Protein AF-A0A3B4YYV0-F1 (afdb_monomer_lite)

InterPro domains:
  IPR027417 P-loop containing nucleoside triphosphate hydrolase [G3DSA:3.40.50.300] (2-63)
  IPR027417 P-loop containing nucleoside triphosphate hydrolase [SSF52540] (2-52)

Foldseek 3Di:
DDDDDDDDDDPPPCSVVVVVVCPVVDPPDDDDDPVVQFDPPVQFDADPVRHGPPPPVSRDDPPD

Radius of gyration: 15.46 Å; chains: 1; bounding box: 42×21×38 Å

Sequence (64 aa):
MKNIIGIGGVTNGGKTTLTDRLIKNLPNCCVLHQDDFFKPQHQIEVGEDGFPCTTHSSQYDKNI

pLDDT: mean 86.5, std 10.95, range [52.62, 96.94]

Structure (mmCIF, N/CA/C/O backbone):
data_AF-A0A3B4YYV0-F1
#
_entry.id   AF-A0A3B4YYV0-F1
#
loop_
_atom_site.group_PDB
_atom_site.id
_atom_site.type_symbol
_atom_site.label_atom_id
_atom_site.label_alt_id
_atom_site.label_comp_id
_atom_site.label_asym_id
_atom_site.label_entity_id
_atom_site.label_seq_id
_atom_site.pdbx_PDB_ins_code
_atom_site.Cartn_x
_atom_site.Cartn_y
_atom_site.Cartn_z
_atom_site.occupancy
_atom_site.B_iso_or_equiv
_atom_site.auth_seq_id
_atom_site.auth_comp_id
_atom_site.auth_asym_id
_atom_site.auth_atom_id
_atom_site.pdbx_PDB_model_num
ATOM 1 N N . MET A 1 1 ? -23.188 5.149 6.503 1.00 79.44 1 MET A N 1
ATOM 2 C CA . MET A 1 1 ? -22.403 6.081 5.661 1.00 79.44 1 MET A CA 1
ATOM 3 C C . MET A 1 1 ? -21.009 5.495 5.500 1.00 79.44 1 MET A C 1
ATOM 5 O O . MET A 1 1 ? -20.509 4.953 6.477 1.00 79.44 1 MET A O 1
ATOM 9 N N . LYS A 1 2 ? -20.428 5.506 4.298 1.00 87.81 2 LYS A N 1
ATOM 10 C CA . LYS A 1 2 ? -19.075 4.979 4.050 1.00 87.81 2 LYS A CA 1
ATOM 11 C C . LYS A 1 2 ? -18.141 6.157 3.790 1.00 87.81 2 LYS A C 1
ATOM 13 O O . LYS A 1 2 ? -18.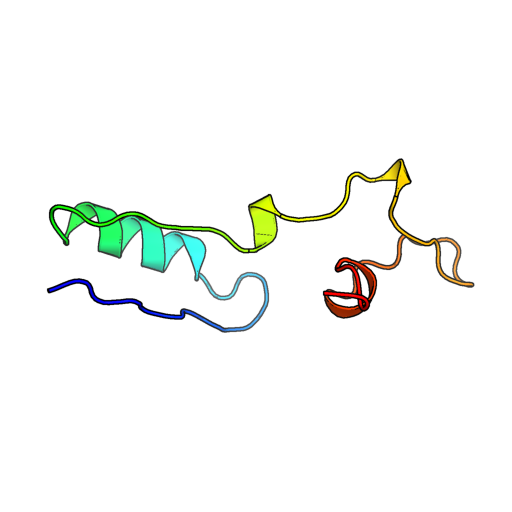505 7.033 3.013 1.00 87.81 2 LYS A O 1
ATOM 18 N N . ASN A 1 3 ? -16.979 6.163 4.435 1.00 91.88 3 ASN A N 1
ATOM 19 C CA . ASN A 1 3 ? -15.947 7.177 4.231 1.00 91.88 3 ASN A CA 1
ATOM 20 C C . ASN A 1 3 ? -14.788 6.556 3.453 1.00 91.88 3 ASN A C 1
ATOM 22 O O . ASN A 1 3 ? -14.387 5.432 3.748 1.00 91.88 3 ASN A O 1
ATOM 26 N N . ILE A 1 4 ? -14.259 7.295 2.482 1.00 95.44 4 ILE A N 1
ATOM 27 C CA . ILE A 1 4 ? -13.069 6.918 1.718 1.00 95.44 4 ILE A CA 1
ATOM 28 C C . ILE A 1 4 ? -11.989 7.943 2.049 1.00 95.44 4 ILE A C 1
ATOM 30 O O . ILE A 1 4 ? -12.230 9.145 1.957 1.00 95.44 4 ILE A O 1
ATOM 34 N N . ILE A 1 5 ? -10.816 7.465 2.459 1.00 94.62 5 ILE A N 1
ATOM 35 C CA . ILE A 1 5 ? -9.684 8.305 2.853 1.00 94.62 5 ILE A CA 1
ATOM 36 C C . ILE A 1 5 ? -8.501 7.935 1.960 1.00 94.62 5 ILE A C 1
ATOM 38 O O . ILE A 1 5 ? -8.056 6.790 1.969 1.00 94.62 5 ILE A O 1
ATOM 42 N N . GLY A 1 6 ? -7.996 8.901 1.191 1.00 95.88 6 GLY A N 1
ATOM 43 C CA . GLY A 1 6 ? -6.775 8.746 0.400 1.00 95.88 6 GLY A CA 1
ATOM 44 C C . GLY A 1 6 ? -5.549 9.194 1.194 1.00 95.88 6 GLY A C 1
ATOM 45 O O . GLY A 1 6 ? -5.507 10.329 1.662 1.00 95.88 6 GLY A O 1
ATOM 46 N N . ILE A 1 7 ? -4.549 8.320 1.336 1.00 95.31 7 ILE A N 1
ATOM 47 C CA . ILE A 1 7 ? -3.280 8.627 2.016 1.00 95.31 7 ILE A CA 1
ATOM 48 C C . ILE A 1 7 ? -2.154 8.609 0.979 1.00 95.31 7 ILE A C 1
ATOM 50 O O . ILE A 1 7 ? -1.681 7.549 0.576 1.00 95.31 7 ILE A O 1
ATOM 54 N N . GLY A 1 8 ? -1.731 9.797 0.545 1.00 94.50 8 GLY A N 1
ATOM 55 C CA . GLY A 1 8 ? -0.582 9.990 -0.345 1.00 94.50 8 GLY A CA 1
ATOM 56 C C . GLY A 1 8 ? 0.708 10.321 0.411 1.00 94.50 8 GLY A C 1
ATOM 57 O O . GLY A 1 8 ? 0.702 10.536 1.621 1.00 94.50 8 GLY A O 1
ATOM 58 N N . GLY A 1 9 ? 1.833 10.373 -0.305 1.00 94.44 9 GLY A N 1
ATOM 59 C CA . GLY A 1 9 ? 3.126 10.794 0.243 1.00 94.44 9 GLY A CA 1
ATOM 60 C C . GLY A 1 9 ? 4.314 10.071 -0.385 1.00 94.44 9 GLY A C 1
ATOM 61 O O . GLY A 1 9 ? 4.146 9.096 -1.120 1.00 94.44 9 GLY A O 1
ATOM 62 N N . VAL A 1 10 ? 5.524 10.526 -0.053 1.00 92.88 10 VAL A N 1
ATOM 63 C CA . VAL A 1 10 ? 6.787 9.984 -0.585 1.00 92.88 10 VAL A CA 1
ATOM 64 C C . VAL A 1 10 ? 6.996 8.503 -0.240 1.00 92.88 10 VAL A C 1
ATOM 66 O O . VAL A 1 10 ? 6.444 7.982 0.741 1.00 92.88 10 VAL A O 1
ATOM 69 N N . THR A 1 11 ? 7.789 7.804 -1.053 1.00 89.44 11 THR A N 1
ATOM 70 C CA . THR A 1 11 ? 8.225 6.422 -0.791 1.00 89.44 11 THR A CA 1
ATOM 71 C C . THR A 1 11 ? 8.913 6.336 0.572 1.00 89.44 11 THR A C 1
ATOM 73 O O . THR A 1 11 ? 9.650 7.240 0.956 1.00 89.44 11 THR A O 1
ATOM 76 N N . ASN A 1 12 ? 8.613 5.282 1.337 1.00 93.31 12 ASN A N 1
ATOM 77 C CA . ASN A 1 12 ? 9.088 5.069 2.712 1.00 93.31 12 ASN A CA 1
ATOM 78 C C . ASN A 1 12 ? 8.722 6.171 3.731 1.00 93.31 12 ASN A C 1
ATOM 80 O O . ASN A 1 12 ? 9.220 6.159 4.851 1.00 93.31 12 ASN A O 1
ATOM 84 N N . GLY A 1 13 ? 7.785 7.072 3.413 1.00 95.94 13 GLY A N 1
ATOM 85 C CA . GLY A 1 13 ? 7.315 8.132 4.320 1.00 95.94 13 GLY A CA 1
ATOM 86 C C . GLY A 1 13 ? 6.419 7.670 5.483 1.00 95.94 13 GLY A C 1
ATOM 87 O O . GLY A 1 13 ? 5.748 8.494 6.093 1.00 95.94 13 GLY A O 1
ATOM 88 N N . GLY A 1 14 ? 6.346 6.365 5.769 1.00 96.44 14 GLY A N 1
ATOM 89 C CA . GLY A 1 14 ? 5.568 5.820 6.892 1.00 96.44 14 GLY A CA 1
ATOM 90 C C . GLY A 1 14 ? 4.067 5.613 6.640 1.00 96.44 14 GLY A C 1
ATOM 91 O O . GLY A 1 14 ? 3.323 5.414 7.598 1.00 96.44 14 GLY A O 1
ATOM 92 N N . LYS A 1 15 ? 3.612 5.626 5.377 1.00 96.81 15 LYS A N 1
ATOM 93 C CA . LYS A 1 15 ? 2.193 5.439 5.004 1.00 96.81 15 LYS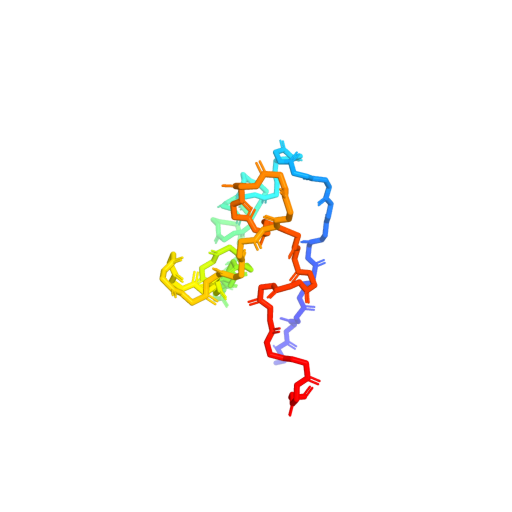 A CA 1
ATOM 94 C C . LYS A 1 15 ? 1.606 4.135 5.557 1.00 96.81 15 LYS A C 1
ATOM 96 O O . LYS A 1 15 ? 0.580 4.178 6.22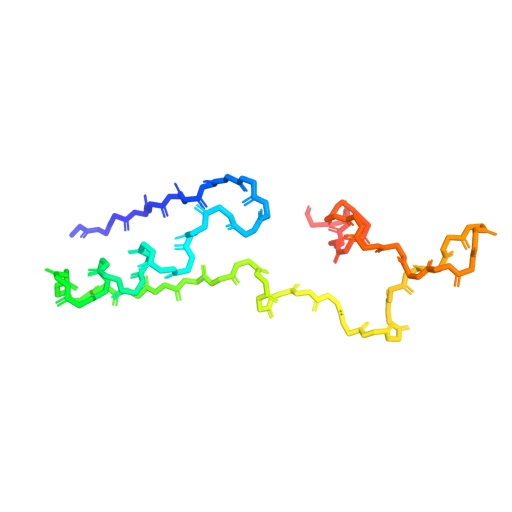7 1.00 96.81 15 LYS A O 1
ATOM 101 N N . THR A 1 16 ? 2.295 3.012 5.352 1.00 95.12 16 THR A N 1
ATOM 102 C CA . THR A 1 16 ? 1.874 1.686 5.840 1.00 95.12 16 THR A CA 1
ATOM 103 C C . THR A 1 16 ? 1.761 1.655 7.366 1.00 95.12 16 THR A C 1
ATOM 105 O O . THR A 1 16 ? 0.753 1.229 7.920 1.00 95.12 16 THR A O 1
ATOM 108 N N . THR A 1 17 ? 2.740 2.229 8.070 1.00 96.94 17 THR A N 1
ATOM 109 C CA . THR A 1 17 ? 2.702 2.335 9.535 1.00 96.94 17 THR A CA 1
ATOM 110 C C . THR A 1 17 ? 1.513 3.166 10.025 1.00 96.94 17 THR A C 1
ATOM 112 O O . THR A 1 17 ? 0.918 2.857 11.060 1.00 96.94 17 THR A O 1
ATOM 115 N N . LEU A 1 18 ? 1.162 4.238 9.309 1.00 96.62 18 LEU A N 1
ATOM 116 C CA . LEU A 1 18 ? 0.003 5.063 9.636 1.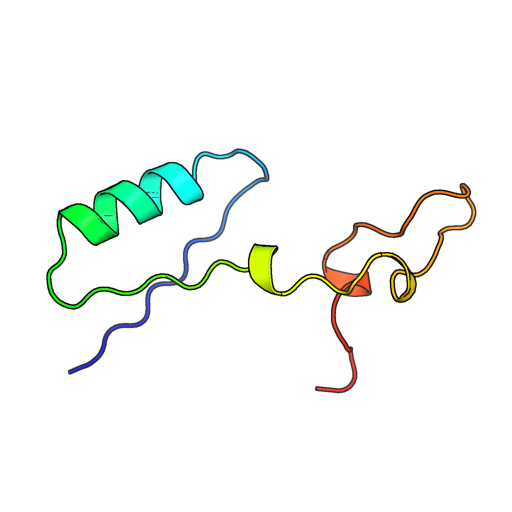00 96.62 18 LEU A CA 1
ATOM 117 C C . LEU A 1 18 ? -1.305 4.291 9.421 1.00 96.62 18 LEU A C 1
ATOM 119 O O . LEU A 1 18 ? -2.152 4.288 10.314 1.00 96.62 18 LEU A O 1
ATOM 123 N N . THR A 1 19 ? -1.461 3.607 8.284 1.00 96.00 19 THR A N 1
ATOM 124 C CA . THR A 1 19 ? -2.661 2.809 7.989 1.00 96.00 19 THR A CA 1
ATOM 125 C C . THR A 1 19 ? -2.852 1.672 8.987 1.00 96.00 19 THR A C 1
ATOM 127 O O . THR A 1 19 ? -3.962 1.490 9.481 1.00 96.00 19 THR A O 1
ATOM 130 N N . ASP A 1 20 ? -1.780 0.987 9.392 1.00 95.00 20 ASP A N 1
ATOM 131 C CA . ASP A 1 20 ? -1.841 -0.084 10.397 1.00 95.00 20 ASP A CA 1
ATOM 132 C C . ASP A 1 20 ? -2.346 0.415 11.753 1.00 95.00 20 ASP A C 1
ATOM 134 O O . ASP A 1 20 ? -3.072 -0.280 12.468 1.00 95.00 20 ASP A O 1
ATOM 138 N N . ARG A 1 21 ? -1.967 1.641 12.132 1.00 96.25 21 ARG A N 1
ATOM 139 C CA . ARG A 1 21 ? -2.482 2.279 13.349 1.00 96.25 21 ARG A CA 1
ATOM 140 C C . ARG A 1 21 ? -3.946 2.669 13.185 1.00 96.25 21 ARG A C 1
ATOM 142 O O . ARG A 1 21 ? -4.711 2.483 14.126 1.00 96.25 21 ARG A O 1
ATOM 149 N N . LEU A 1 22 ? -4.349 3.180 12.024 1.00 95.12 22 LEU A N 1
ATOM 150 C CA . LEU A 1 22 ? -5.740 3.557 11.762 1.00 95.12 22 LEU A CA 1
ATOM 151 C C . LEU A 1 22 ? -6.676 2.347 11.820 1.00 95.12 22 LEU A C 1
ATOM 153 O O . LEU A 1 22 ? -7.678 2.420 12.524 1.00 95.12 22 LEU A O 1
ATOM 157 N N . ILE A 1 23 ? -6.323 1.220 11.191 1.00 95.19 23 ILE A N 1
ATOM 158 C CA . ILE A 1 23 ? -7.131 -0.015 11.240 1.00 95.19 23 ILE A CA 1
ATOM 159 C C . ILE A 1 23 ? -7.344 -0.483 12.683 1.00 95.19 23 ILE A C 1
ATOM 161 O O . ILE A 1 23 ? -8.443 -0.887 13.046 1.00 95.19 23 ILE A O 1
ATOM 165 N N . LYS A 1 24 ? -6.311 -0.398 13.530 1.00 95.56 24 LYS A N 1
ATOM 166 C CA . LYS A 1 24 ? -6.402 -0.805 14.943 1.00 95.56 24 LYS A CA 1
ATOM 167 C C . LYS A 1 24 ? -7.320 0.090 15.777 1.00 95.56 24 LYS A C 1
ATOM 169 O O . LYS A 1 24 ? -7.847 -0.370 16.783 1.00 95.56 24 LYS A O 1
ATOM 174 N N . ASN A 1 25 ? -7.480 1.356 15.392 1.00 95.62 25 ASN A N 1
ATOM 175 C CA . ASN A 1 25 ? -8.255 2.341 16.151 1.00 95.62 25 ASN A CA 1
ATOM 176 C C . ASN A 1 25 ? -9.646 2.617 15.554 1.00 95.62 25 ASN A C 1
ATOM 178 O O . ASN A 1 25 ? -10.491 3.189 16.239 1.00 95.62 25 ASN A O 1
ATOM 182 N N . LEU A 1 26 ? -9.901 2.229 14.300 1.00 93.81 26 LEU A N 1
ATOM 183 C CA . LEU A 1 26 ? -11.161 2.476 13.601 1.00 93.81 26 LEU A CA 1
ATOM 184 C C . LEU A 1 26 ? -11.926 1.162 13.374 1.00 93.81 26 LEU A C 1
ATOM 186 O O . LEU A 1 26 ? -11.506 0.343 12.553 1.00 93.81 26 LEU A O 1
ATOM 190 N N . PRO A 1 27 ? -13.074 0.946 14.045 1.00 92.25 27 PRO A N 1
ATOM 191 C CA . PRO A 1 27 ? -13.889 -0.239 13.806 1.00 92.25 27 PRO A CA 1
ATOM 192 C C . PRO A 1 27 ? -14.484 -0.217 12.391 1.00 92.25 27 PRO A C 1
ATOM 194 O O . PRO A 1 27 ? -14.821 0.844 11.864 1.00 92.25 27 PRO A O 1
ATOM 197 N N 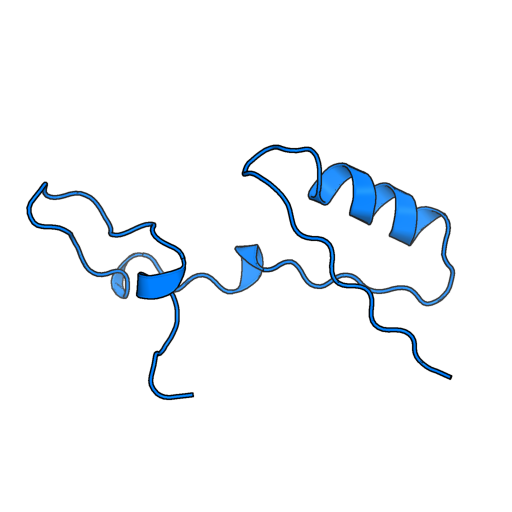. ASN A 1 28 ? -14.651 -1.398 11.787 1.00 93.81 28 ASN A N 1
ATOM 198 C CA . ASN A 1 28 ? -15.163 -1.573 10.417 1.00 93.81 28 ASN A CA 1
ATOM 199 C C . ASN A 1 28 ? -14.345 -0.833 9.339 1.00 93.81 28 ASN A C 1
ATOM 201 O O . ASN A 1 28 ? -14.886 -0.410 8.315 1.00 93.81 28 ASN A O 1
ATOM 205 N N . CYS A 1 29 ? -13.044 -0.669 9.572 1.00 93.75 29 CYS A N 1
ATOM 206 C CA . CYS A 1 29 ? -12.102 -0.105 8.617 1.00 93.75 29 CYS A CA 1
ATOM 207 C C . CYS A 1 29 ? -11.439 -1.218 7.792 1.00 93.75 29 CYS A C 1
ATOM 209 O O . CYS A 1 29 ? -11.132 -2.291 8.308 1.00 93.75 29 CYS A O 1
ATOM 211 N N . CYS A 1 30 ? -11.199 -0.949 6.510 1.00 94.06 30 CYS A N 1
ATOM 212 C CA . CYS A 1 30 ? -10.359 -1.767 5.643 1.00 94.06 30 CYS A CA 1
ATOM 213 C C . CYS A 1 30 ? -9.355 -0.857 4.937 1.00 94.06 30 CYS A C 1
ATOM 215 O O . CYS A 1 30 ? -9.613 0.338 4.767 1.00 94.06 30 CYS A O 1
ATOM 217 N N . VAL A 1 31 ? -8.214 -1.417 4.548 1.00 94.88 31 VAL A N 1
ATOM 218 C CA . VAL A 1 31 ? -7.161 -0.687 3.844 1.00 94.88 31 VAL A CA 1
ATOM 219 C C . VAL A 1 31 ? -6.858 -1.394 2.539 1.00 94.88 31 VAL A C 1
ATOM 221 O O . VAL A 1 31 ? -6.822 -2.619 2.475 1.00 94.88 31 VAL A O 1
ATOM 224 N N . LEU A 1 32 ? -6.671 -0.580 1.508 1.00 94.75 32 LEU A N 1
ATOM 225 C CA . LEU A 1 32 ? -6.246 -0.986 0.183 1.00 94.75 32 LEU A CA 1
ATOM 226 C C . LEU A 1 32 ? -4.877 -0.348 -0.064 1.00 94.75 32 LEU A C 1
ATOM 228 O O . LEU A 1 32 ? -4.770 0.881 -0.030 1.00 94.75 32 LEU A O 1
ATOM 232 N N . HIS A 1 33 ? -3.840 -1.154 -0.286 1.00 92.56 33 HIS A N 1
ATOM 233 C CA . HIS A 1 33 ? -2.507 -0.647 -0.599 1.00 92.56 33 HIS A CA 1
ATOM 234 C C . HIS A 1 33 ? -2.328 -0.545 -2.109 1.00 92.56 33 HIS A C 1
ATOM 236 O O . HIS A 1 33 ? -2.556 -1.511 -2.826 1.00 92.56 33 HIS A O 1
ATOM 242 N N . GLN A 1 34 ? -1.886 0.617 -2.598 1.00 88.88 34 GLN A N 1
ATOM 243 C CA . GLN A 1 34 ? -1.552 0.796 -4.015 1.00 88.88 34 GLN A CA 1
ATOM 244 C C . GLN A 1 34 ? -0.453 -0.185 -4.467 1.00 88.88 34 GLN A C 1
ATOM 246 O O . GLN A 1 34 ? -0.485 -0.653 -5.602 1.00 88.88 34 GLN A O 1
ATOM 251 N N . ASP A 1 35 ? 0.468 -0.529 -3.561 1.00 87.94 35 ASP A N 1
ATOM 252 C CA . ASP A 1 35 ? 1.595 -1.427 -3.828 1.00 87.94 35 ASP A CA 1
ATOM 253 C C . ASP A 1 35 ? 1.161 -2.880 -4.110 1.00 87.94 35 ASP A C 1
ATOM 255 O O . ASP A 1 35 ? 1.902 -3.632 -4.735 1.00 87.94 35 ASP A O 1
ATOM 259 N N . ASP A 1 36 ? -0.056 -3.275 -3.726 1.00 89.62 36 ASP A N 1
ATOM 260 C CA . ASP A 1 36 ? -0.579 -4.619 -4.009 1.00 89.62 36 ASP A CA 1
ATOM 261 C C . ASP A 1 36 ? -1.029 -4.777 -5.474 1.00 89.62 36 ASP A C 1
ATOM 263 O O . ASP A 1 36 ? -1.289 -5.889 -5.934 1.00 89.62 36 ASP A O 1
ATOM 267 N N . PHE A 1 37 ? -1.124 -3.671 -6.221 1.00 88.62 37 PHE A N 1
ATOM 268 C CA . PHE A 1 37 ? -1.648 -3.627 -7.591 1.00 88.62 37 PHE A CA 1
ATOM 269 C C . PHE A 1 37 ? -0.572 -3.337 -8.642 1.00 88.62 37 PHE A C 1
ATOM 271 O O . PHE A 1 37 ? -0.887 -2.886 -9.745 1.00 88.62 37 PHE A O 1
ATOM 278 N N . PHE A 1 38 ? 0.700 -3.590 -8.329 1.00 85.12 38 PHE A N 1
ATOM 279 C CA . PHE A 1 38 ? 1.756 -3.539 -9.337 1.00 85.12 38 PHE A CA 1
ATOM 280 C C . PHE A 1 38 ? 1.607 -4.657 -10.373 1.00 85.12 38 PHE A C 1
ATOM 282 O O . PHE A 1 38 ? 1.216 -5.784 -10.058 1.00 85.12 38 PHE A O 1
ATOM 289 N N . LYS A 1 39 ? 1.980 -4.354 -11.623 1.00 86.12 39 LYS A N 1
ATOM 290 C CA . LYS A 1 39 ? 2.094 -5.373 -12.668 1.00 86.12 39 LYS A CA 1
ATOM 291 C C . LYS A 1 39 ? 3.138 -6.427 -12.262 1.00 86.12 39 LYS A C 1
ATOM 293 O O . LYS A 1 39 ? 4.172 -6.083 -11.686 1.00 86.12 39 LYS A O 1
ATOM 298 N N . PRO A 1 40 ? 2.915 -7.713 -12.588 1.00 86.56 40 PRO A N 1
ATOM 299 C CA . PRO A 1 40 ? 3.930 -8.749 -12.446 1.00 86.56 40 PRO A CA 1
ATOM 300 C C . PRO A 1 40 ? 5.219 -8.381 -13.184 1.00 86.56 40 PRO A C 1
ATOM 302 O O . PRO A 1 40 ? 5.158 -7.804 -14.265 1.00 86.56 40 PRO A O 1
ATOM 305 N N . GLN A 1 41 ? 6.373 -8.821 -12.674 1.00 83.38 41 GLN A N 1
ATOM 306 C CA . GLN A 1 41 ? 7.695 -8.455 -13.207 1.00 83.38 41 GLN A CA 1
ATOM 307 C C . GLN A 1 41 ? 7.847 -8.643 -14.728 1.00 83.38 41 GLN A C 1
ATOM 309 O O . GLN A 1 41 ? 8.500 -7.843 -15.387 1.00 83.38 41 GLN A O 1
ATOM 314 N N . HIS A 1 42 ? 7.236 -9.687 -15.293 1.00 84.25 42 HIS A N 1
ATOM 315 C CA . HIS A 1 42 ? 7.306 -9.994 -16.726 1.00 84.25 42 HIS A CA 1
ATOM 316 C C . HIS A 1 42 ? 6.433 -9.083 -17.613 1.00 84.25 42 HIS A C 1
ATOM 318 O O . HIS A 1 42 ? 6.546 -9.144 -18.831 1.00 84.25 42 HIS A O 1
ATOM 324 N N . GLN A 1 43 ? 5.544 -8.280 -17.019 1.00 85.50 43 GLN A N 1
ATOM 325 C CA . GLN A 1 43 ? 4.683 -7.303 -17.700 1.00 85.50 43 GLN A CA 1
ATOM 326 C C . GLN A 1 43 ? 5.201 -5.865 -17.548 1.00 85.50 43 GLN A C 1
ATOM 328 O O . GLN A 1 43 ? 4.569 -4.928 -18.034 1.00 85.50 43 GLN A O 1
ATOM 333 N N . ILE A 1 44 ? 6.323 -5.685 -16.844 1.00 85.81 44 ILE A N 1
ATOM 334 C CA . ILE A 1 44 ? 6.968 -4.389 -16.656 1.00 85.81 44 ILE A CA 1
ATOM 335 C C . ILE A 1 44 ? 7.863 -4.125 -17.865 1.00 85.81 44 ILE A C 1
ATOM 337 O O . ILE A 1 44 ? 8.727 -4.938 -18.194 1.00 85.81 44 ILE A O 1
ATOM 341 N N . GLU A 1 45 ? 7.668 -2.981 -18.516 1.00 85.19 45 GLU A N 1
ATOM 342 C CA . GLU A 1 45 ? 8.556 -2.526 -19.587 1.00 85.19 45 GLU A CA 1
ATOM 343 C C . GLU A 1 45 ? 9.974 -2.313 -19.044 1.00 85.19 45 GLU A C 1
ATOM 345 O O . GLU A 1 45 ? 10.157 -1.837 -17.925 1.00 85.19 45 GLU A O 1
ATOM 350 N N . VAL A 1 46 ? 10.987 -2.659 -19.830 1.00 87.06 46 VAL A N 1
ATOM 351 C CA . VAL A 1 46 ? 12.391 -2.402 -19.488 1.00 87.06 46 VAL A CA 1
ATOM 352 C C . VAL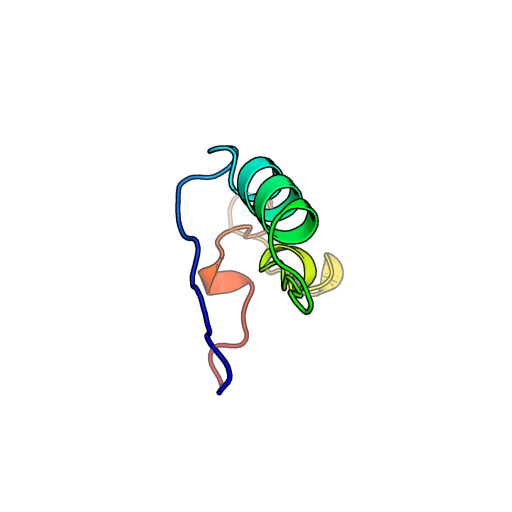 A 1 46 ? 12.813 -1.113 -20.182 1.00 87.06 46 VAL A C 1
ATOM 354 O O . VAL A 1 46 ? 12.574 -0.952 -21.379 1.00 87.06 46 VAL A O 1
ATOM 357 N N . GLY A 1 47 ? 13.397 -0.189 -19.423 1.00 84.38 47 GLY A N 1
ATOM 358 C CA . GLY A 1 47 ? 13.916 1.068 -19.945 1.00 84.38 47 GLY A CA 1
ATOM 359 C C . GLY A 1 47 ? 15.163 0.873 -20.809 1.00 84.38 47 GLY A C 1
ATOM 360 O O . GLY A 1 47 ? 15.756 -0.205 -20.860 1.00 84.38 47 GLY A O 1
ATOM 361 N N . GLU A 1 48 ? 15.598 1.943 -21.477 1.00 88.25 48 GLU A N 1
ATOM 362 C CA . GLU A 1 48 ? 16.824 1.938 -22.297 1.00 88.25 48 GLU A CA 1
ATOM 363 C C . GLU A 1 48 ? 18.092 1.634 -21.479 1.00 88.25 48 GLU A C 1
ATOM 365 O O . GLU A 1 48 ? 19.078 1.133 -22.013 1.00 88.25 48 GLU A O 1
ATOM 370 N N . ASP A 1 49 ? 18.054 1.903 -20.174 1.00 88.94 49 ASP A N 1
ATOM 371 C CA . ASP A 1 49 ? 19.114 1.611 -19.208 1.00 88.94 49 ASP A CA 1
ATOM 372 C C . ASP A 1 49 ? 19.179 0.130 -18.789 1.00 88.94 49 ASP A C 1
ATOM 374 O O . ASP A 1 49 ? 20.067 -0.261 -18.030 1.00 88.94 49 ASP A O 1
ATOM 378 N N . GLY A 1 50 ? 18.259 -0.703 -19.287 1.00 85.81 50 GLY A N 1
ATOM 379 C CA . GLY A 1 50 ? 18.178 -2.125 -18.969 1.00 85.81 50 GLY A CA 1
ATOM 380 C C . GLY A 1 50 ? 17.518 -2.428 -17.622 1.00 85.81 50 GLY A C 1
ATOM 381 O O . GLY A 1 50 ? 17.478 -3.595 -17.224 1.00 85.81 50 GLY A O 1
ATOM 382 N N . PHE A 1 51 ? 16.980 -1.422 -16.924 1.00 84.25 51 PHE A N 1
ATOM 383 C CA . PHE A 1 51 ? 16.255 -1.614 -15.671 1.00 84.25 51 PHE A CA 1
ATOM 384 C C . PHE A 1 51 ? 14.737 -1.640 -15.902 1.00 84.25 51 PHE A C 1
ATOM 386 O O . PHE A 1 51 ? 14.225 -0.976 -16.804 1.00 84.25 51 PHE A O 1
ATOM 393 N N . PRO A 1 52 ? 13.971 -2.396 -15.094 1.00 82.81 52 PRO A N 1
ATOM 394 C CA . PRO A 1 52 ? 12.515 -2.336 -15.141 1.00 82.81 52 PRO A CA 1
ATOM 395 C C . PRO A 1 52 ? 12.030 -0.901 -14.899 1.00 82.81 52 PRO A C 1
ATOM 397 O O . PRO A 1 52 ? 12.443 -0.257 -13.931 1.00 82.81 52 PRO A O 1
ATOM 400 N N . CYS A 1 53 ? 11.118 -0.415 -15.737 1.00 79.00 53 CYS A N 1
ATOM 401 C CA . CYS A 1 53 ? 10.444 0.861 -15.546 1.00 79.00 53 CYS A CA 1
ATOM 402 C C . CYS A 1 53 ? 9.577 0.779 -14.287 1.00 79.00 53 CYS A C 1
ATOM 404 O O . CYS A 1 53 ? 8.434 0.340 -14.307 1.00 79.00 53 CYS A O 1
ATOM 406 N N . THR A 1 54 ? 10.128 1.191 -13.149 1.00 71.19 54 THR A N 1
ATOM 407 C CA . THR A 1 54 ? 9.443 1.179 -11.844 1.00 71.19 54 THR A CA 1
ATOM 408 C C . THR A 1 54 ? 8.586 2.422 -11.611 1.00 71.19 54 THR A C 1
ATOM 410 O O . THR A 1 54 ? 7.964 2.568 -10.559 1.00 71.19 54 THR A O 1
ATOM 413 N N . THR A 1 55 ? 8.524 3.340 -12.582 1.00 69.69 55 THR A N 1
ATOM 414 C CA . THR A 1 55 ? 7.710 4.549 -12.456 1.00 69.69 55 THR A CA 1
ATOM 415 C C . THR A 1 55 ? 6.236 4.168 -12.411 1.00 69.69 55 THR A C 1
ATOM 417 O O . THR A 1 55 ? 5.743 3.446 -13.276 1.00 69.69 55 THR A O 1
ATOM 420 N N . HIS A 1 56 ? 5.502 4.684 -11.424 1.00 67.00 56 HIS A N 1
ATOM 421 C CA . HIS A 1 56 ? 4.085 4.360 -11.247 1.00 67.00 56 HIS A CA 1
ATOM 422 C C . HIS A 1 56 ? 3.263 4.536 -12.538 1.00 67.00 56 HIS A C 1
ATOM 424 O O . HIS A 1 56 ? 2.423 3.703 -12.832 1.00 67.00 56 HIS A O 1
ATOM 430 N N . SER A 1 57 ? 3.538 5.546 -13.369 1.00 65.56 57 SER A N 1
ATOM 431 C CA . SER A 1 57 ? 2.807 5.782 -14.627 1.00 65.56 57 SER A CA 1
ATOM 432 C C . SER A 1 57 ? 3.041 4.736 -15.727 1.00 65.56 57 SER A C 1
ATOM 434 O O . SER A 1 57 ? 2.214 4.622 -16.631 1.00 65.56 57 SER A O 1
ATOM 436 N N . SER A 1 58 ? 4.147 3.990 -15.681 1.00 66.50 58 SER A N 1
ATOM 437 C CA . SER A 1 58 ? 4.424 2.867 -16.595 1.00 66.50 58 SER A CA 1
ATOM 438 C C . SER A 1 58 ? 3.815 1.547 -16.105 1.00 66.50 58 SER A C 1
ATOM 440 O O . SER A 1 58 ? 3.579 0.624 -16.882 1.00 66.50 58 SER A O 1
ATOM 442 N N . GLN A 1 59 ? 3.491 1.486 -14.812 1.00 69.50 59 GLN A N 1
ATOM 443 C CA . GLN A 1 59 ? 3.007 0.291 -14.128 1.00 69.50 59 GLN A CA 1
ATOM 444 C C . GLN A 1 59 ? 1.488 0.099 -14.217 1.00 69.50 59 GLN A C 1
ATOM 446 O O . GLN A 1 59 ? 0.996 -0.969 -13.873 1.00 69.50 59 GLN A O 1
ATOM 451 N N . TYR A 1 60 ? 0.733 1.081 -14.716 1.00 70.94 60 TYR A N 1
ATOM 452 C CA . TYR A 1 60 ? -0.723 0.985 -14.874 1.00 70.94 60 TYR A CA 1
ATOM 453 C C . TYR A 1 60 ? -1.126 0.967 -16.349 1.00 70.94 60 TYR A C 1
ATOM 455 O O . TYR A 1 60 ? -0.439 1.536 -17.200 1.00 70.94 60 TYR A O 1
ATOM 463 N N . ASP A 1 61 ? -2.228 0.285 -16.666 1.00 64.62 61 ASP A N 1
ATOM 464 C CA . ASP A 1 61 ? -2.824 0.377 -17.997 1.00 64.62 61 ASP A CA 1
ATOM 465 C C . ASP A 1 61 ? -3.351 1.791 -18.226 1.00 64.62 61 ASP A C 1
ATOM 467 O O . ASP A 1 61 ? -4.236 2.262 -17.519 1.00 64.62 61 ASP A O 1
ATOM 471 N N . LYS A 1 62 ? -2.819 2.466 -19.247 1.00 63.69 62 LYS A N 1
ATOM 472 C CA . LYS A 1 62 ? -3.246 3.819 -19.641 1.00 63.69 62 LYS A CA 1
ATOM 473 C C . LYS A 1 62 ? -4.581 3.828 -20.403 1.00 63.69 62 LYS A C 1
ATOM 475 O O . LYS A 1 62 ? -5.008 4.885 -20.852 1.00 63.69 62 LYS A O 1
ATOM 480 N N . ASN A 1 63 ? -5.189 2.654 -20.582 1.00 55.81 63 ASN A N 1
ATOM 481 C CA . ASN A 1 63 ? -6.415 2.435 -21.351 1.00 55.81 63 ASN A CA 1
ATOM 482 C C . ASN A 1 63 ? -7.651 2.191 -20.463 1.00 55.81 63 ASN A C 1
ATOM 484 O O . ASN A 1 63 ? -8.686 1.777 -20.984 1.00 55.81 63 ASN A O 1
ATOM 488 N N . ILE A 1 64 ? -7.534 2.410 -19.147 1.00 52.62 64 ILE A N 1
ATOM 489 C CA . ILE A 1 64 ? -8.663 2.461 -18.205 1.00 52.62 64 ILE A CA 1
ATOM 490 C C . ILE A 1 64 ? -9.009 3.924 -17.931 1.00 52.62 64 ILE A C 1
ATOM 492 O O . ILE A 1 64 ? -8.059 4.712 -17.718 1.00 52.62 64 ILE A O 1
#

Secondary structure (DSSP, 8-state):
----------TTSSHHHHHHHHHHHSTT-----GGGGPPPGGGSPBPTTSSB---HHHHS-TT-

Organism: NCBI:txid144197